Protein AF-A0A4Q2SWA5-F1 (afdb_monomer)

pLDDT: mean 74.61, std 14.85, range [36.47, 90.38]

Foldseek 3Di:
DDPDFDWDDWDDADPQQKIKTWGQAWDKDFPDADPVRHTDIDTDGGGQIFIAHNVRHTPADSDDPVNLVVLVVCVVVVPPCSPVPPHNVVNNVRNVVVVVVVVVVVVVVVVVPPPPPPPDDDDDDDD

Radius of gyration: 22.13 Å; Cα contacts (8 Å, |Δi|>4): 159; chains: 1; bounding box: 56×71×54 Å

Structure (mmCIF, N/CA/C/O backbone):
data_AF-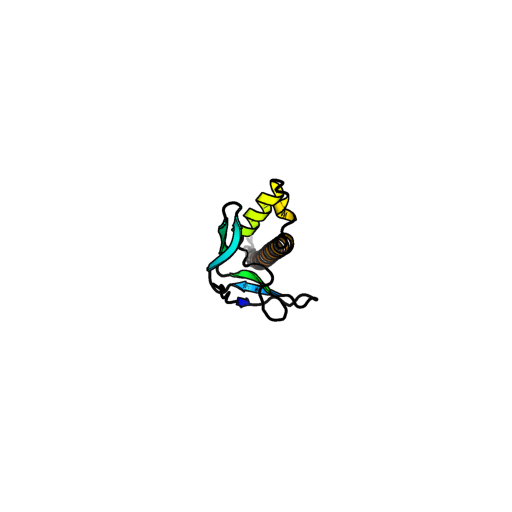A0A4Q2SWA5-F1
#
_entry.id   AF-A0A4Q2SWA5-F1
#
loop_
_atom_site.group_PDB
_atom_site.id
_atom_site.type_symbol
_atom_site.label_atom_id
_atom_site.label_alt_id
_atom_site.label_comp_id
_atom_site.label_asym_id
_atom_site.label_entity_id
_atom_site.label_seq_id
_atom_site.pdbx_PDB_ins_code
_atom_site.Cartn_x
_atom_site.Cartn_y
_atom_site.Cartn_z
_atom_site.occupancy
_atom_site.B_iso_or_equiv
_atom_site.auth_seq_id
_atom_site.auth_comp_id
_atom_site.auth_asym_id
_atom_site.auth_atom_id
_atom_site.pdbx_PDB_model_num
ATOM 1 N N . MET A 1 1 ? -2.893 18.370 6.334 1.00 36.47 1 MET A N 1
ATOM 2 C CA . MET A 1 1 ? -4.289 17.914 6.171 1.00 36.47 1 MET A CA 1
ATOM 3 C C . MET A 1 1 ? -4.256 16.402 6.310 1.00 36.47 1 MET A C 1
ATOM 5 O O . MET A 1 1 ? -3.586 15.766 5.511 1.00 36.47 1 MET A O 1
ATOM 9 N N . THR A 1 2 ? -4.825 15.846 7.378 1.00 42.06 2 THR A N 1
ATOM 10 C CA . THR A 1 2 ? -4.827 14.395 7.621 1.00 42.06 2 THR A CA 1
ATOM 11 C C . THR A 1 2 ? -5.941 13.789 6.778 1.00 42.06 2 THR A C 1
ATOM 13 O O . THR A 1 2 ? -7.111 14.035 7.061 1.00 42.06 2 THR A O 1
ATOM 16 N N . THR A 1 3 ? -5.599 13.078 5.703 1.00 50.50 3 THR A N 1
ATOM 17 C CA . THR A 1 3 ? -6.594 12.376 4.884 1.00 50.50 3 THR A CA 1
ATOM 18 C C . THR A 1 3 ? -7.201 11.263 5.732 1.00 50.50 3 THR A C 1
ATOM 20 O O . THR A 1 3 ? -6.525 10.296 6.071 1.00 50.50 3 THR A O 1
ATOM 23 N N . HIS A 1 4 ? -8.461 11.428 6.130 1.00 57.72 4 HIS A N 1
ATOM 24 C CA . HIS A 1 4 ? -9.193 10.419 6.883 1.00 57.72 4 HIS A CA 1
ATOM 25 C C . HIS A 1 4 ? -9.645 9.338 5.899 1.00 57.72 4 HIS A C 1
ATOM 27 O O . HIS A 1 4 ? -10.600 9.532 5.147 1.00 57.72 4 HIS A O 1
ATOM 33 N N . ILE A 1 5 ? -8.915 8.227 5.841 1.00 67.00 5 ILE A N 1
ATOM 34 C CA . ILE A 1 5 ? -9.293 7.098 4.996 1.00 67.00 5 ILE A CA 1
ATOM 35 C C . ILE A 1 5 ? -10.381 6.332 5.736 1.00 67.00 5 ILE A C 1
ATOM 37 O O . ILE A 1 5 ? -10.126 5.703 6.761 1.00 67.00 5 ILE A O 1
ATOM 41 N N . GLU A 1 6 ? -11.610 6.407 5.235 1.00 71.44 6 GLU A N 1
ATOM 42 C CA . GLU A 1 6 ? -12.666 5.516 5.701 1.00 71.44 6 GLU A CA 1
ATOM 43 C C . GLU A 1 6 ? -12.414 4.121 5.148 1.00 71.44 6 GLU A C 1
ATOM 45 O O . GLU A 1 6 ? -12.243 3.940 3.942 1.00 71.44 6 GLU A O 1
ATOM 50 N N . ILE A 1 7 ? -12.389 3.145 6.046 1.00 72.50 7 ILE A N 1
ATOM 51 C CA . ILE A 1 7 ? -12.069 1.760 5.740 1.00 72.50 7 ILE A CA 1
ATOM 52 C C . ILE A 1 7 ? -13.336 0.911 5.892 1.00 72.50 7 ILE A C 1
ATOM 54 O O . ILE A 1 7 ? -14.140 1.128 6.798 1.00 72.50 7 ILE A O 1
ATOM 58 N N . THR A 1 8 ? -13.544 -0.051 4.999 1.00 63.09 8 THR A N 1
ATOM 59 C CA . THR A 1 8 ? -14.639 -1.030 5.047 1.00 63.09 8 THR A CA 1
ATOM 60 C C . THR A 1 8 ? -14.094 -2.403 4.690 1.00 63.09 8 THR A C 1
ATOM 62 O O . THR A 1 8 ? -13.195 -2.489 3.868 1.00 63.09 8 THR A O 1
ATOM 65 N N . GLY A 1 9 ? -14.624 -3.463 5.309 1.00 59.09 9 GLY A N 1
ATOM 66 C CA . GLY A 1 9 ? -14.134 -4.828 5.110 1.00 59.09 9 GLY A CA 1
ATOM 67 C C . GLY A 1 9 ? -12.730 -5.033 5.688 1.00 59.09 9 GLY A C 1
ATOM 68 O O . GLY A 1 9 ? -11.858 -4.171 5.603 1.00 59.09 9 GLY A O 1
ATOM 69 N N . THR A 1 10 ? -12.496 -6.173 6.324 1.00 61.81 10 THR A N 1
ATOM 70 C CA . THR A 1 10 ? -11.168 -6.525 6.835 1.00 61.81 10 THR A CA 1
ATOM 71 C C . THR A 1 10 ? -10.904 -7.986 6.550 1.00 61.81 10 THR A C 1
ATOM 73 O O . THR A 1 10 ? -11.719 -8.831 6.924 1.00 61.81 10 THR A O 1
ATOM 76 N N . HIS A 1 11 ? -9.756 -8.280 5.946 1.00 73.19 11 HIS A N 1
ATOM 77 C CA . HIS A 1 11 ? -9.228 -9.639 5.941 1.00 73.19 11 HIS A CA 1
ATOM 78 C C . HIS A 1 11 ? -8.889 -10.067 7.372 1.00 73.19 11 HIS A C 1
ATOM 80 O O . HIS A 1 11 ? -8.736 -9.230 8.274 1.00 73.19 11 HIS A O 1
ATOM 86 N N . ALA A 1 12 ? -8.753 -11.379 7.574 1.00 75.44 12 ALA A N 1
ATOM 87 C CA . ALA A 1 12 ? -8.217 -11.909 8.819 1.00 75.44 12 ALA A CA 1
ATOM 88 C C . ALA A 1 12 ? -6.852 -11.257 9.124 1.00 75.44 12 ALA A C 1
ATOM 90 O O . ALA A 1 12 ? -6.063 -11.029 8.201 1.00 75.44 12 ALA A O 1
ATOM 91 N N . PRO A 1 13 ? -6.573 -10.915 10.394 1.00 84.94 13 PRO A N 1
ATOM 92 C CA . PRO A 1 13 ? -5.292 -10.334 10.760 1.00 84.94 13 PRO A CA 1
ATOM 93 C C . PRO A 1 13 ? -4.155 -11.337 10.539 1.00 84.94 13 PRO A C 1
ATOM 95 O O . PRO A 1 13 ? -4.308 -12.536 10.768 1.00 84.94 13 PRO A O 1
ATOM 98 N N . PHE A 1 14 ? -2.999 -10.824 10.130 1.00 86.38 14 PHE A N 1
ATOM 99 C CA . PHE A 1 14 ? -1.736 -11.551 10.115 1.00 86.38 14 PHE A CA 1
ATOM 100 C C . PHE A 1 14 ? -1.231 -11.788 11.548 1.00 86.38 14 PHE A C 1
ATOM 102 O O . PHE A 1 14 ? -1.672 -11.138 12.497 1.00 86.38 14 PHE A O 1
ATOM 109 N N . GLU A 1 15 ? -0.242 -12.672 11.710 1.00 87.19 15 GLU A N 1
ATOM 110 C CA . GLU A 1 15 ? 0.336 -13.023 13.021 1.00 87.19 15 GLU A CA 1
ATOM 111 C C . GLU A 1 15 ? 0.908 -11.818 13.788 1.00 87.19 15 GLU A C 1
ATOM 113 O O . GLU A 1 15 ? 0.914 -11.801 15.016 1.00 87.19 15 GLU A O 1
ATOM 118 N N . ASN A 1 16 ? 1.351 -10.778 13.075 1.00 86.50 16 ASN A N 1
ATOM 119 C CA . ASN A 1 16 ? 1.844 -9.528 13.662 1.00 86.50 16 ASN A CA 1
ATOM 120 C C . ASN A 1 16 ? 0.726 -8.529 14.030 1.00 86.50 16 ASN A C 1
ATOM 122 O O . ASN A 1 16 ? 1.017 -7.397 14.411 1.00 86.50 16 ASN A O 1
ATOM 126 N N . GLY A 1 17 ? -0.545 -8.918 13.892 1.00 87.12 17 GLY A N 1
ATOM 127 C CA . GLY A 1 17 ? -1.712 -8.087 14.182 1.00 87.12 17 GLY A CA 1
ATOM 128 C C . GLY A 1 17 ? -2.066 -7.071 13.095 1.00 87.12 17 GLY A C 1
ATOM 129 O O . GLY A 1 17 ? -3.087 -6.395 13.220 1.00 87.12 17 GLY A O 1
ATOM 130 N N . HIS A 1 18 ? -1.272 -6.957 12.025 1.00 89.81 18 HIS A N 1
ATOM 131 C CA . HIS A 1 18 ? -1.659 -6.161 10.863 1.00 89.81 18 HIS A CA 1
ATOM 132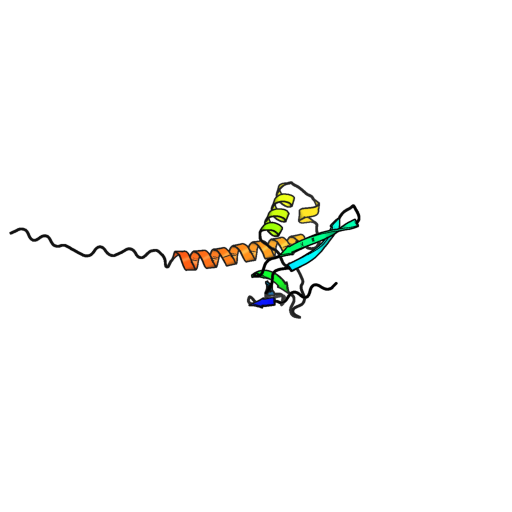 C C . HIS A 1 18 ? -2.815 -6.832 10.128 1.00 89.81 18 HIS A C 1
ATOM 134 O O . HIS A 1 18 ? -2.967 -8.050 10.163 1.00 89.81 18 HIS A O 1
ATOM 140 N N . ARG A 1 19 ? -3.609 -6.055 9.400 1.00 89.62 19 ARG A N 1
ATOM 141 C CA . ARG A 1 19 ? -4.662 -6.588 8.532 1.00 89.62 19 ARG A CA 1
ATOM 142 C C . ARG A 1 19 ? -4.808 -5.748 7.278 1.00 89.62 19 ARG A C 1
ATOM 144 O O . ARG A 1 19 ? -4.522 -4.550 7.284 1.00 89.62 19 ARG A O 1
ATOM 151 N N . ILE A 1 20 ? -5.277 -6.387 6.214 1.00 87.75 20 ILE A N 1
ATOM 152 C CA . ILE A 1 20 ? -5.675 -5.690 4.995 1.00 8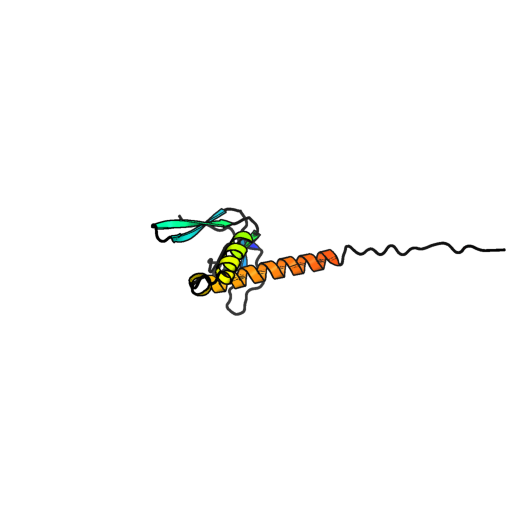7.75 20 ILE A CA 1
ATOM 153 C C . ILE A 1 20 ? -7.115 -5.241 5.157 1.00 87.75 20 ILE A C 1
ATOM 155 O O . ILE A 1 20 ? -7.977 -5.985 5.631 1.00 87.75 20 ILE A O 1
ATOM 159 N N . ALA A 1 21 ? -7.356 -4.009 4.754 1.00 89.56 21 ALA A N 1
ATOM 160 C CA . ALA A 1 21 ? -8.671 -3.422 4.694 1.00 89.56 21 ALA A CA 1
ATOM 161 C C . ALA A 1 21 ? -8.802 -2.619 3.394 1.00 89.56 21 ALA A C 1
ATOM 163 O O . ALA A 1 21 ? -7.798 -2.411 2.713 1.00 89.56 21 ALA A O 1
ATOM 164 N N . VAL A 1 22 ? -10.005 -2.179 3.021 1.00 88.50 22 VAL A N 1
ATOM 165 C CA . VAL A 1 22 ? -10.190 -1.433 1.765 1.00 88.50 22 VAL A CA 1
ATOM 166 C C . VAL A 1 22 ? -10.790 -0.054 1.987 1.00 88.50 22 VAL A C 1
ATOM 168 O O . VAL A 1 22 ? -11.554 0.168 2.928 1.00 88.50 22 VAL A O 1
ATOM 171 N N . THR A 1 23 ? -10.434 0.895 1.124 1.00 88.62 23 THR A N 1
ATOM 172 C CA . THR A 1 23 ? -11.006 2.242 1.141 1.00 88.62 23 THR A CA 1
ATOM 173 C C . THR A 1 23 ? -12.498 2.194 0.827 1.00 88.62 23 THR A C 1
ATOM 175 O O . THR A 1 23 ? -12.955 1.512 -0.086 1.00 88.62 23 THR A O 1
ATOM 178 N N . LYS A 1 24 ? -13.290 2.972 1.554 1.00 86.94 24 LYS A N 1
ATOM 179 C CA . LYS A 1 24 ? -14.725 3.106 1.295 1.00 86.94 24 LYS A CA 1
ATOM 180 C C . LYS A 1 24 ? -15.008 4.077 0.148 1.00 86.94 24 LYS A C 1
ATOM 182 O O . LYS A 1 24 ? -15.923 3.861 -0.645 1.00 86.94 24 LYS A O 1
ATOM 187 N N . HIS A 1 25 ? -14.200 5.127 0.022 1.00 86.12 25 HIS A N 1
ATOM 188 C CA . HIS A 1 25 ? -14.361 6.186 -0.974 1.00 86.12 25 HIS A CA 1
ATOM 189 C C . HIS A 1 25 ? -13.054 6.435 -1.733 1.00 86.12 25 HIS A C 1
ATOM 191 O O . HIS A 1 25 ? -11.968 6.196 -1.206 1.00 86.12 25 HIS A O 1
ATOM 197 N N . ALA A 1 26 ? -13.173 6.920 -2.969 1.00 87.00 26 ALA A N 1
ATOM 198 C CA . ALA A 1 26 ? -12.033 7.411 -3.735 1.00 87.00 26 ALA A CA 1
ATOM 199 C C . ALA A 1 26 ? -11.492 8.716 -3.131 1.00 87.00 26 ALA A C 1
ATOM 201 O O . ALA A 1 26 ? -12.231 9.467 -2.490 1.00 87.00 26 ALA A O 1
ATOM 202 N N . GLY A 1 27 ? -10.214 8.997 -3.355 1.00 88.12 27 GLY A N 1
ATOM 203 C CA . GLY A 1 27 ? -9.557 10.180 -2.820 1.00 88.12 27 GLY A CA 1
ATOM 204 C C . GLY A 1 27 ? -8.107 10.293 -3.263 1.00 88.12 27 GLY A C 1
ATOM 205 O O . GLY A 1 27 ? -7.660 9.620 -4.189 1.00 88.12 27 GLY A O 1
ATOM 206 N N . SER A 1 28 ? -7.366 11.170 -2.594 1.00 86.38 28 SER A N 1
ATOM 207 C CA . SER A 1 28 ? -5.942 11.347 -2.838 1.00 86.38 28 SER A CA 1
ATOM 208 C C . SER A 1 28 ? -5.169 11.562 -1.541 1.00 86.38 28 SER A C 1
ATOM 210 O O . SER A 1 28 ? -5.701 12.046 -0.534 1.00 86.38 28 SER A O 1
ATOM 212 N N . MET A 1 29 ? -3.901 11.156 -1.543 1.00 84.88 29 MET A N 1
ATOM 213 C CA . MET A 1 29 ? -2.989 11.353 -0.421 1.00 84.88 29 MET A CA 1
ATOM 214 C C . MET A 1 29 ? -1.618 11.812 -0.897 1.00 84.88 29 MET A C 1
ATOM 216 O O . MET A 1 29 ? -1.142 11.423 -1.962 1.00 84.88 29 MET A O 1
ATOM 220 N N . GLN A 1 30 ? -0.950 12.613 -0.072 1.00 83.25 30 GLN A N 1
ATOM 221 C CA . GLN A 1 30 ? 0.449 12.931 -0.300 1.00 83.25 30 GLN A CA 1
ATOM 222 C C . GLN A 1 30 ? 1.317 11.735 0.110 1.00 83.25 30 GLN A C 1
ATOM 224 O O . GLN A 1 30 ? 1.298 11.320 1.266 1.00 83.25 30 GLN A O 1
ATOM 229 N N . VAL A 1 31 ? 2.089 11.203 -0.836 1.00 77.62 31 VAL A N 1
ATOM 230 C CA . VAL A 1 31 ? 2.976 10.039 -0.640 1.00 77.62 31 VAL A CA 1
ATOM 231 C C . VAL A 1 31 ? 4.449 10.421 -0.549 1.00 77.62 31 VAL A C 1
ATOM 233 O O . VAL A 1 31 ? 5.300 9.589 -0.244 1.00 77.62 31 VAL A O 1
ATOM 236 N N . GLY A 1 32 ? 4.769 11.688 -0.806 1.00 76.31 32 GLY A N 1
ATOM 237 C CA . GLY A 1 32 ? 6.128 12.186 -0.710 1.00 76.31 32 GLY A CA 1
ATOM 238 C C . GLY A 1 32 ? 6.270 13.624 -1.176 1.00 76.31 32 GLY A C 1
ATOM 239 O O . GLY A 1 32 ? 5.294 14.364 -1.335 1.00 76.31 32 GLY A O 1
ATOM 240 N N . ILE A 1 33 ? 7.523 14.009 -1.379 1.00 79.25 33 ILE A N 1
ATOM 241 C CA . ILE A 1 33 ? 7.930 15.294 -1.935 1.00 79.25 33 ILE A CA 1
ATOM 242 C C . ILE A 1 33 ? 8.993 14.996 -2.995 1.00 79.25 33 ILE A C 1
ATOM 244 O O . ILE A 1 33 ? 9.867 14.152 -2.773 1.00 79.25 33 ILE A O 1
ATOM 248 N N . ASP A 1 34 ? 8.896 15.639 -4.156 1.00 79.50 34 ASP A N 1
ATOM 249 C CA . ASP A 1 34 ? 9.887 15.495 -5.220 1.00 79.50 34 ASP A CA 1
ATOM 250 C C . ASP A 1 34 ? 11.176 16.294 -4.927 1.00 79.50 34 ASP A C 1
ATOM 252 O O . ASP A 1 34 ? 11.335 16.945 -3.892 1.00 79.50 34 ASP A O 1
ATOM 256 N N . LYS A 1 35 ? 12.146 16.243 -5.848 1.00 77.44 35 LYS A N 1
ATOM 257 C CA . LYS A 1 35 ? 13.424 16.966 -5.693 1.00 77.44 35 LYS A CA 1
ATOM 258 C C . LYS A 1 35 ? 13.279 18.486 -5.843 1.00 77.44 35 LYS A C 1
ATOM 260 O O . LYS A 1 35 ? 14.229 19.212 -5.568 1.00 77.44 35 LYS A O 1
ATOM 265 N N . GLN A 1 36 ? 12.128 18.948 -6.311 1.00 86.56 36 GLN A N 1
ATOM 266 C CA . GLN A 1 36 ? 11.772 20.339 -6.545 1.00 86.56 36 GLN A CA 1
ATOM 267 C C . GLN A 1 36 ? 10.853 20.881 -5.439 1.00 86.56 36 GLN A C 1
ATOM 269 O O . GLN A 1 36 ? 10.365 22.000 -5.557 1.00 86.56 36 GLN A O 1
ATOM 274 N N . TYR A 1 37 ? 10.671 20.125 -4.350 1.00 82.94 37 TYR A N 1
ATOM 275 C CA . TYR A 1 37 ? 9.807 20.454 -3.217 1.00 82.94 37 TYR A CA 1
ATOM 276 C C . TYR A 1 37 ? 8.303 20.478 -3.530 1.00 82.94 37 TYR A C 1
ATOM 278 O O . TYR A 1 37 ? 7.522 21.011 -2.741 1.00 82.94 37 TYR A O 1
ATOM 286 N N . ASN A 1 38 ? 7.865 19.855 -4.627 1.00 83.56 38 ASN A N 1
ATOM 287 C CA . ASN A 1 38 ? 6.443 19.674 -4.905 1.00 83.56 38 ASN A CA 1
ATOM 288 C C . ASN A 1 38 ? 5.904 18.435 -4.188 1.00 83.56 38 ASN A C 1
ATOM 290 O O . ASN A 1 38 ? 6.578 17.407 -4.083 1.00 83.56 38 ASN A O 1
ATOM 294 N N . ALA A 1 39 ? 4.657 18.516 -3.723 1.00 82.38 39 ALA A N 1
ATOM 295 C CA . ALA A 1 39 ? 3.962 17.376 -3.144 1.00 82.38 39 ALA A CA 1
ATOM 296 C C . ALA A 1 39 ? 3.700 16.307 -4.215 1.00 82.38 39 ALA A C 1
ATOM 298 O O . ALA A 1 39 ? 3.087 16.584 -5.245 1.00 82.38 39 ALA A O 1
ATOM 299 N N . LEU A 1 40 ? 4.126 15.074 -3.945 1.00 79.25 40 LEU A N 1
ATOM 300 C CA . LEU A 1 40 ? 3.743 13.918 -4.748 1.00 79.25 40 LEU A CA 1
ATOM 301 C C . LEU A 1 40 ? 2.403 13.403 -4.234 1.00 79.25 40 LEU A C 1
ATOM 303 O O . LEU A 1 40 ? 2.316 12.929 -3.099 1.00 79.25 40 LEU A O 1
ATOM 307 N N . ILE A 1 41 ? 1.371 13.520 -5.065 1.00 83.06 41 ILE A N 1
ATOM 308 C CA . ILE A 1 41 ? 0.012 13.083 -4.754 1.00 83.06 41 ILE A CA 1
ATOM 309 C C . ILE A 1 41 ? -0.251 11.747 -5.445 1.00 83.06 41 ILE A C 1
ATOM 311 O O . ILE A 1 41 ? -0.043 11.619 -6.649 1.00 83.06 41 ILE A O 1
ATOM 315 N N . ALA A 1 42 ? -0.708 10.763 -4.676 1.00 80.00 42 ALA A N 1
ATOM 316 C CA . ALA A 1 42 ? -1.252 9.518 -5.194 1.00 80.00 42 ALA A CA 1
ATOM 317 C C . ALA A 1 42 ? -2.776 9.553 -5.092 1.00 80.00 42 ALA A C 1
ATOM 319 O O . ALA A 1 42 ? -3.327 9.880 -4.038 1.00 80.00 42 ALA A O 1
ATOM 320 N N . GLU A 1 43 ? -3.444 9.209 -6.185 1.00 85.00 43 GLU A N 1
ATOM 321 C CA . GLU A 1 43 ? -4.888 9.004 -6.216 1.00 85.00 43 GLU A CA 1
ATOM 322 C C . GLU A 1 43 ? -5.216 7.540 -5.921 1.00 85.00 43 GLU A C 1
ATOM 324 O O . GLU A 1 43 ? -4.439 6.635 -6.235 1.00 85.00 43 GLU A O 1
ATOM 329 N N . PHE A 1 44 ? -6.368 7.312 -5.301 1.00 87.25 44 PHE A N 1
ATOM 330 C CA . PHE A 1 44 ? -6.882 5.983 -5.008 1.00 87.25 44 PHE A CA 1
ATOM 331 C C . PHE A 1 44 ? -8.394 5.929 -5.214 1.00 87.25 44 PHE A C 1
ATOM 333 O O . PHE A 1 44 ? -9.106 6.928 -5.078 1.00 87.25 44 PHE A O 1
ATOM 340 N N . ARG A 1 45 ? -8.897 4.739 -5.535 1.00 88.19 45 ARG A N 1
ATOM 341 C CA . ARG A 1 45 ? -10.318 4.491 -5.794 1.00 88.19 45 ARG A CA 1
ATOM 342 C C . ARG A 1 45 ? -11.005 3.990 -4.527 1.00 88.19 45 ARG A C 1
ATOM 344 O O . ARG A 1 45 ? -10.360 3.738 -3.513 1.00 88.19 45 ARG A O 1
ATOM 351 N N . SER A 1 46 ? -12.329 3.868 -4.579 1.00 87.19 46 SER A N 1
ATOM 352 C CA . SER A 1 46 ? -13.059 3.038 -3.614 1.00 87.19 46 SER A CA 1
ATOM 353 C C . SER A 1 46 ? -12.661 1.573 -3.830 1.00 87.19 46 SER A C 1
ATOM 355 O O . SER A 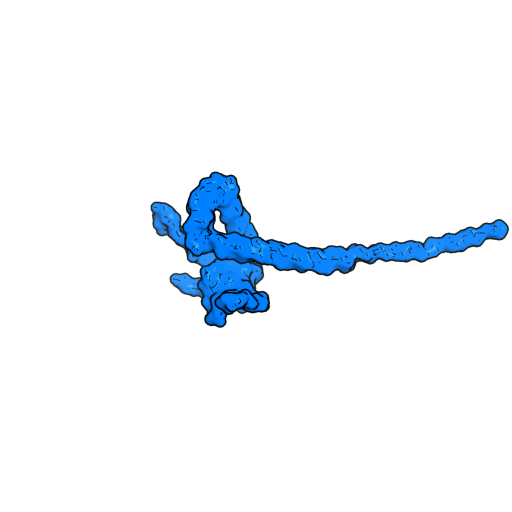1 46 ? -12.481 1.155 -4.973 1.00 87.19 46 SER A O 1
ATOM 357 N N . GLY A 1 47 ? -12.485 0.820 -2.748 1.00 86.19 47 GLY A N 1
ATOM 358 C CA . GLY A 1 47 ? -12.025 -0.568 -2.770 1.00 86.19 47 GLY A CA 1
ATOM 359 C C . GLY A 1 47 ? -10.505 -0.742 -2.821 1.00 86.19 47 GLY A C 1
ATOM 360 O O . GLY A 1 47 ? -10.034 -1.875 -2.806 1.00 86.19 47 GLY A O 1
ATOM 361 N N . SER A 1 48 ? -9.715 0.337 -2.855 1.00 87.75 48 SER A N 1
ATOM 362 C CA . SER A 1 48 ? -8.255 0.225 -2.866 1.00 87.75 48 SER A CA 1
ATOM 363 C C . SER A 1 48 ? -7.742 -0.376 -1.546 1.00 87.75 48 SER A C 1
ATOM 365 O O . SER A 1 48 ? -8.150 0.078 -0.473 1.00 87.75 48 SER A O 1
ATOM 367 N N . PRO A 1 49 ? -6.834 -1.365 -1.589 1.00 88.38 49 PRO A N 1
ATOM 368 C CA . PRO A 1 49 ? -6.275 -1.995 -0.400 1.00 88.38 49 PRO A CA 1
ATOM 369 C C . PRO A 1 49 ? -5.412 -1.030 0.421 1.00 88.38 49 PRO A C 1
ATOM 371 O O . PRO A 1 49 ? -4.643 -0.224 -0.111 1.00 88.38 49 PRO A O 1
ATOM 374 N N . VAL A 1 50 ? -5.516 -1.167 1.740 1.00 89.81 50 VAL A N 1
ATOM 375 C CA . VAL A 1 50 ? -4.766 -0.444 2.769 1.00 89.81 50 VAL A CA 1
ATOM 376 C C . VAL A 1 50 ? -4.277 -1.457 3.797 1.00 89.81 50 VAL A C 1
ATOM 378 O O . VAL A 1 50 ? -5.045 -2.300 4.263 1.00 89.81 50 VAL A O 1
ATOM 381 N N . LEU A 1 51 ? -3.006 -1.362 4.185 1.00 89.19 51 LEU A N 1
ATOM 382 C CA . LEU A 1 51 ? -2.482 -2.117 5.318 1.00 89.19 51 LEU A CA 1
ATOM 383 C C . LEU A 1 51 ? -2.661 -1.285 6.584 1.00 89.19 51 LEU A C 1
ATOM 385 O O . LEU A 1 51 ? -2.143 -0.167 6.663 1.00 89.19 51 LEU A O 1
ATOM 389 N N . VAL A 1 52 ? -3.348 -1.842 7.576 1.00 90.06 52 VAL A N 1
ATOM 390 C CA . VAL A 1 52 ? -3.501 -1.219 8.892 1.00 90.06 52 VAL A CA 1
ATOM 391 C C . VAL A 1 52 ? -2.902 -2.081 9.992 1.00 90.06 52 VAL A C 1
ATOM 393 O O . VAL A 1 52 ? -2.831 -3.305 9.867 1.00 90.06 52 VAL A O 1
ATOM 396 N N . ASP A 1 53 ? -2.469 -1.438 11.070 1.00 90.38 53 ASP A N 1
ATOM 397 C CA . ASP A 1 53 ? -1.996 -2.113 12.271 1.00 90.38 53 ASP A CA 1
ATOM 398 C C . ASP A 1 53 ? -3.159 -2.607 13.153 1.00 90.38 53 ASP A C 1
ATOM 400 O O . ASP A 1 53 ? -4.343 -2.453 12.829 1.00 90.38 53 ASP A O 1
ATOM 404 N N . ALA A 1 54 ? -2.819 -3.197 14.301 1.00 87.19 54 ALA A N 1
ATOM 405 C CA . ALA A 1 54 ? -3.797 -3.695 15.265 1.00 87.19 54 ALA A CA 1
ATOM 406 C C . ALA A 1 54 ? -4.688 -2.585 15.862 1.00 87.19 54 ALA A C 1
ATOM 408 O O . ALA A 1 54 ? -5.819 -2.859 16.267 1.00 87.19 54 ALA A O 1
ATOM 409 N N . ALA A 1 55 ? -4.205 -1.337 15.896 1.00 86.00 55 ALA A N 1
ATOM 410 C CA . ALA A 1 55 ? -4.967 -0.168 16.333 1.00 86.00 55 ALA A CA 1
ATOM 411 C C . ALA A 1 55 ? -5.850 0.416 15.212 1.00 86.00 55 ALA A C 1
ATOM 413 O O . ALA A 1 55 ? -6.626 1.339 15.457 1.00 86.00 55 ALA A O 1
ATOM 414 N N . GLY A 1 56 ? -5.771 -0.131 13.995 1.00 82.50 56 GLY A N 1
ATOM 415 C CA . GLY A 1 56 ? -6.480 0.368 12.821 1.00 82.50 56 GLY A CA 1
ATOM 416 C C . GLY A 1 56 ? -5.813 1.583 12.176 1.00 82.50 56 GLY A C 1
ATOM 417 O O . GLY A 1 56 ? -6.433 2.224 11.329 1.00 82.50 56 GLY A O 1
ATOM 418 N N . LEU A 1 57 ? -4.574 1.906 12.554 1.00 85.88 57 LEU A N 1
A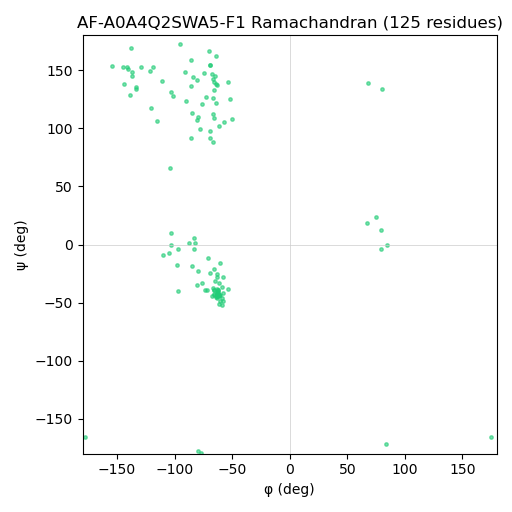TOM 419 C CA . LEU A 1 57 ? -3.809 2.978 11.932 1.00 85.88 57 LEU A CA 1
ATOM 420 C C . LEU A 1 57 ? -3.193 2.495 10.625 1.00 85.88 57 LEU A C 1
ATOM 422 O O . LEU A 1 57 ? -2.712 1.370 10.511 1.00 85.88 57 LEU A O 1
ATOM 426 N N . GLN A 1 58 ? -3.191 3.377 9.632 1.00 86.94 58 GLN A N 1
ATOM 427 C CA . GLN A 1 58 ? -2.590 3.122 8.332 1.00 86.94 58 GLN A CA 1
ATOM 428 C C . GLN A 1 58 ? -1.074 2.932 8.459 1.00 86.94 58 GLN A C 1
ATOM 430 O O . GLN A 1 58 ? -0.351 3.832 8.882 1.00 86.94 58 GLN A O 1
ATOM 435 N N . VAL A 1 59 ? -0.603 1.769 8.016 1.00 86.69 59 VAL A N 1
ATOM 436 C CA . VAL A 1 59 ? 0.819 1.421 7.910 1.00 86.69 59 VAL A CA 1
ATOM 437 C C . VAL A 1 59 ? 1.320 1.655 6.484 1.00 86.69 59 VAL A C 1
ATOM 439 O O . VAL A 1 59 ? 2.435 2.143 6.294 1.00 86.69 59 VAL A O 1
ATOM 442 N N . CYS A 1 60 ? 0.499 1.312 5.482 1.00 86.56 60 CYS A N 1
ATOM 443 C CA . CYS A 1 60 ? 0.828 1.419 4.059 1.00 86.56 60 CYS A CA 1
ATOM 444 C C . CYS A 1 60 ? -0.434 1.566 3.184 1.00 86.56 60 CYS A C 1
ATOM 446 O O . CYS A 1 60 ? -1.505 1.071 3.540 1.00 86.56 60 CYS A O 1
ATOM 448 N N . GLY A 1 61 ? -0.296 2.200 2.015 1.00 82.12 61 GLY A N 1
ATOM 449 C CA . GLY A 1 61 ? -1.386 2.441 1.060 1.00 82.12 61 GLY A CA 1
ATOM 450 C C . GLY A 1 61 ? -2.215 3.687 1.377 1.00 82.12 61 GLY A C 1
ATOM 451 O O . GLY A 1 61 ? -1.789 4.447 2.235 1.00 82.12 61 GLY A O 1
ATOM 452 N N . PRO A 1 62 ? -3.349 3.938 0.694 1.00 85.06 62 PRO A N 1
ATOM 453 C CA . PRO A 1 62 ? -4.010 3.066 -0.272 1.00 85.06 62 PRO A CA 1
ATOM 454 C C . PRO A 1 62 ? -3.204 2.884 -1.552 1.00 85.06 62 PRO A C 1
ATOM 456 O O . PRO A 1 62 ? -2.520 3.806 -1.992 1.00 85.06 62 PRO A O 1
ATOM 459 N N . ILE A 1 63 ? -3.289 1.699 -2.153 1.00 84.19 63 ILE A N 1
ATOM 460 C CA . ILE A 1 63 ? -2.628 1.409 -3.431 1.00 84.19 63 ILE A CA 1
ATOM 461 C C . ILE A 1 63 ? -3.670 1.013 -4.458 1.00 84.19 63 ILE A C 1
ATOM 463 O O . ILE A 1 63 ? -4.327 -0.008 -4.312 1.00 84.19 63 ILE A O 1
ATOM 467 N N . ASP A 1 64 ? -3.787 1.805 -5.518 1.00 81.62 64 ASP A N 1
ATOM 468 C CA . ASP A 1 64 ? -4.522 1.409 -6.717 1.00 81.62 64 ASP A CA 1
ATOM 469 C C . ASP A 1 64 ? -3.612 0.609 -7.671 1.00 81.62 64 ASP A C 1
ATOM 471 O O . ASP A 1 64 ? -2.381 0.721 -7.630 1.00 81.62 64 ASP A O 1
ATOM 475 N N . ILE A 1 65 ? -4.216 -0.172 -8.568 1.00 74.31 65 ILE A N 1
ATOM 476 C CA . ILE A 1 65 ? -3.545 -0.969 -9.604 1.00 74.31 65 ILE A CA 1
ATOM 477 C C . ILE A 1 65 ? -2.610 -0.098 -10.447 1.00 74.31 65 ILE A C 1
ATOM 479 O O . ILE A 1 65 ? -1.506 -0.526 -10.787 1.00 74.31 65 ILE A O 1
ATOM 483 N N . ASP A 1 66 ? -3.013 1.135 -10.756 1.00 78.12 66 ASP A N 1
ATOM 484 C CA . ASP A 1 66 ? -2.178 2.067 -11.515 1.00 78.12 66 ASP A CA 1
ATOM 485 C C . ASP A 1 66 ? -0.918 2.475 -10.729 1.00 78.12 66 ASP A C 1
ATOM 487 O O . ASP A 1 66 ? 0.182 2.507 -11.289 1.00 78.12 66 ASP A O 1
ATOM 491 N N . GLY A 1 67 ? -1.043 2.685 -9.413 1.00 77.81 67 GLY A N 1
ATOM 492 C CA . GLY A 1 67 ? 0.087 2.948 -8.518 1.00 77.81 67 GLY A CA 1
ATOM 493 C C . GLY A 1 67 ? 1.028 1.746 -8.394 1.00 77.81 67 GLY A C 1
ATOM 494 O O . GLY A 1 67 ? 2.247 1.894 -8.507 1.00 77.81 67 GLY A O 1
ATOM 495 N N . ALA A 1 68 ? 0.471 0.540 -8.254 1.00 80.88 68 ALA A N 1
ATOM 496 C CA . ALA A 1 68 ? 1.234 -0.707 -8.241 1.00 80.88 68 ALA A CA 1
ATOM 497 C C . ALA A 1 68 ? 1.986 -0.942 -9.562 1.00 80.88 68 ALA A C 1
ATOM 499 O O . ALA A 1 68 ? 3.171 -1.284 -9.558 1.00 80.88 68 ALA A O 1
ATOM 500 N N . ARG A 1 69 ? 1.329 -0.700 -10.703 1.00 81.00 69 ARG A N 1
ATOM 501 C CA . ARG A 1 69 ? 1.935 -0.790 -12.038 1.00 81.00 69 ARG A CA 1
ATOM 502 C C . ARG A 1 69 ? 3.061 0.227 -12.210 1.00 81.00 69 ARG A C 1
ATOM 504 O O . ARG A 1 69 ? 4.104 -0.116 -12.766 1.00 81.00 69 ARG A O 1
ATOM 511 N N . GLY A 1 70 ? 2.871 1.454 -11.726 1.00 81.56 70 GLY A N 1
ATOM 512 C CA . GLY A 1 70 ? 3.905 2.487 -11.707 1.00 81.56 70 GLY A CA 1
ATOM 513 C C . GLY A 1 70 ? 5.142 2.041 -10.928 1.00 81.56 70 GLY A C 1
ATOM 514 O O . GLY A 1 70 ? 6.252 2.098 -11.456 1.00 81.56 70 GLY A O 1
ATOM 515 N N . LEU A 1 71 ? 4.945 1.504 -9.719 1.00 78.88 71 LEU A N 1
ATOM 516 C CA . LEU A 1 71 ? 6.033 0.969 -8.901 1.00 78.88 71 LEU A CA 1
ATOM 517 C C . LEU A 1 71 ? 6.757 -0.192 -9.596 1.00 78.88 71 LEU A C 1
ATOM 519 O O . LEU A 1 71 ? 7.984 -0.174 -9.700 1.00 78.88 71 LEU A O 1
ATOM 523 N N . ALA A 1 72 ? 6.012 -1.166 -10.126 1.00 81.44 72 ALA A N 1
ATOM 524 C CA . ALA A 1 72 ? 6.576 -2.296 -10.860 1.00 81.44 72 ALA A CA 1
ATOM 525 C C . ALA A 1 72 ? 7.410 -1.834 -12.065 1.00 81.44 72 ALA A C 1
ATOM 527 O O . ALA A 1 72 ? 8.513 -2.330 -12.290 1.00 81.44 72 ALA A O 1
ATOM 528 N N . ARG A 1 73 ? 6.932 -0.828 -12.808 1.00 84.81 73 ARG A N 1
ATOM 529 C CA . ARG A 1 73 ? 7.669 -0.246 -13.935 1.00 84.81 73 ARG A CA 1
ATOM 530 C C . ARG A 1 73 ? 8.975 0.411 -13.495 1.00 84.81 73 ARG A C 1
ATOM 532 O O . ARG A 1 73 ? 9.982 0.222 -14.176 1.00 84.81 73 ARG A O 1
ATOM 539 N N . SER A 1 74 ? 8.985 1.144 -12.383 1.00 80.88 74 SER A N 1
ATOM 540 C CA . SER A 1 74 ? 10.212 1.740 -11.839 1.00 80.88 74 SER A CA 1
ATOM 541 C C . SER A 1 74 ? 11.229 0.668 -11.438 1.00 80.88 74 SER A C 1
ATOM 543 O O . SER A 1 74 ? 12.404 0.793 -11.778 1.00 80.88 74 SER A O 1
ATOM 545 N N . VAL A 1 75 ? 10.774 -0.424 -10.807 1.00 82.44 75 VAL A N 1
ATOM 546 C CA . VAL A 1 75 ? 11.633 -1.573 -10.468 1.00 82.44 75 VAL A CA 1
ATOM 547 C C . VAL A 1 75 ? 12.215 -2.216 -11.731 1.00 82.44 75 VAL A C 1
ATOM 549 O O . VAL A 1 75 ? 13.429 -2.370 -11.833 1.00 82.44 75 VAL A O 1
ATOM 552 N N . LEU A 1 76 ? 11.375 -2.534 -12.723 1.00 82.44 76 LEU A N 1
ATOM 553 C CA . LEU A 1 76 ? 11.803 -3.135 -13.996 1.00 82.44 76 LEU A CA 1
ATOM 554 C C . LEU A 1 76 ? 12.736 -2.227 -14.808 1.00 82.44 76 LEU A C 1
ATOM 556 O O . LEU A 1 76 ? 13.569 -2.719 -15.564 1.00 82.44 76 LEU A O 1
ATOM 560 N N . SER A 1 77 ? 12.619 -0.909 -14.645 1.00 87.75 77 SER A N 1
ATOM 561 C CA . SER A 1 77 ? 13.493 0.073 -15.301 1.00 87.75 77 SER A CA 1
ATOM 562 C C . SER A 1 77 ? 14.826 0.273 -14.569 1.00 87.75 77 SER A C 1
ATOM 564 O O . SER A 1 77 ? 15.634 1.096 -14.995 1.00 87.75 77 SER A O 1
ATOM 566 N N . GLY A 1 78 ? 15.065 -0.455 -13.474 1.00 79.75 78 GLY A N 1
ATOM 567 C CA . GLY A 1 78 ? 16.306 -0.387 -12.713 1.00 79.75 78 GLY A CA 1
ATOM 568 C C . GLY A 1 78 ? 16.447 0.863 -11.846 1.00 79.75 78 GLY A C 1
ATOM 569 O O . GLY A 1 78 ? 17.575 1.234 -11.532 1.00 79.75 78 GLY A O 1
ATOM 570 N N . ASP A 1 79 ? 15.349 1.526 -11.456 1.00 81.00 79 ASP A N 1
ATOM 571 C CA . ASP A 1 79 ? 15.426 2.641 -10.506 1.00 81.00 79 ASP A CA 1
ATOM 572 C C . ASP A 1 79 ? 15.875 2.114 -9.125 1.00 81.00 79 ASP A C 1
ATOM 574 O O . ASP A 1 79 ? 15.117 1.405 -8.455 1.00 81.00 79 ASP A O 1
ATOM 578 N N . PRO A 1 80 ? 17.082 2.467 -8.641 1.00 74.31 80 PRO A N 1
ATOM 579 C CA . PRO A 1 80 ? 17.601 1.956 -7.373 1.00 74.31 80 PRO A CA 1
ATOM 580 C C . PRO A 1 80 ? 16.784 2.427 -6.162 1.00 74.31 80 PRO A C 1
ATOM 5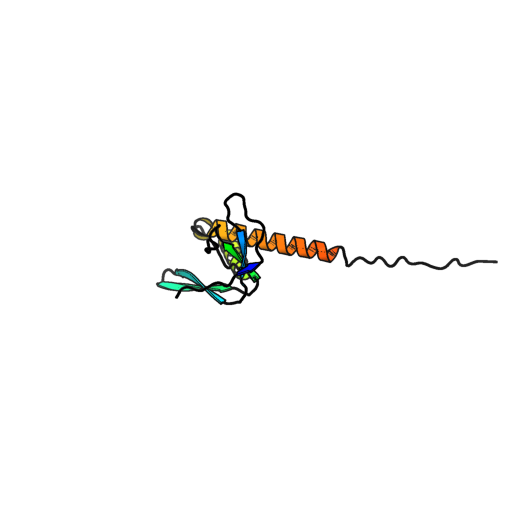82 O O . PRO A 1 80 ? 16.825 1.801 -5.100 1.00 74.31 80 PRO A O 1
ATOM 585 N N . ARG A 1 81 ? 16.024 3.523 -6.296 1.00 76.31 81 ARG A N 1
ATOM 586 C CA . ARG A 1 81 ? 15.121 4.011 -5.245 1.00 76.31 81 ARG A CA 1
ATOM 587 C C . ARG A 1 81 ? 13.814 3.246 -5.197 1.00 76.31 81 ARG A C 1
ATOM 589 O O . ARG A 1 81 ? 13.191 3.211 -4.138 1.00 76.31 81 ARG A O 1
ATOM 596 N N . ALA A 1 82 ? 13.432 2.603 -6.299 1.00 74.81 82 ALA A N 1
ATOM 597 C CA . ALA A 1 82 ? 12.190 1.861 -6.363 1.00 74.81 82 ALA A CA 1
ATOM 598 C C . ALA A 1 82 ? 12.156 0.758 -5.309 1.00 74.81 82 ALA A C 1
ATOM 600 O O . ALA A 1 82 ? 11.110 0.607 -4.713 1.00 74.81 82 ALA A O 1
ATOM 601 N N . ILE A 1 83 ? 13.275 0.080 -5.010 1.00 75.00 83 ILE A N 1
ATOM 602 C CA . ILE A 1 83 ? 13.366 -1.015 -4.017 1.00 75.00 83 ILE A CA 1
ATOM 603 C C . ILE A 1 83 ? 13.889 -0.607 -2.632 1.00 75.00 83 ILE A C 1
ATOM 605 O O . ILE A 1 83 ? 13.710 -1.349 -1.673 1.00 75.00 83 ILE A O 1
ATOM 609 N N . THR A 1 84 ? 14.540 0.552 -2.512 1.00 76.00 84 THR A N 1
ATOM 610 C CA . THR A 1 84 ? 15.153 1.009 -1.247 1.00 76.00 84 THR A CA 1
ATOM 611 C C . THR A 1 84 ? 14.273 1.979 -0.463 1.00 76.00 84 THR A C 1
ATOM 613 O O . THR A 1 84 ? 14.628 2.382 0.645 1.00 76.00 84 THR A O 1
ATOM 616 N N . GLY A 1 85 ? 13.118 2.359 -1.016 1.00 70.9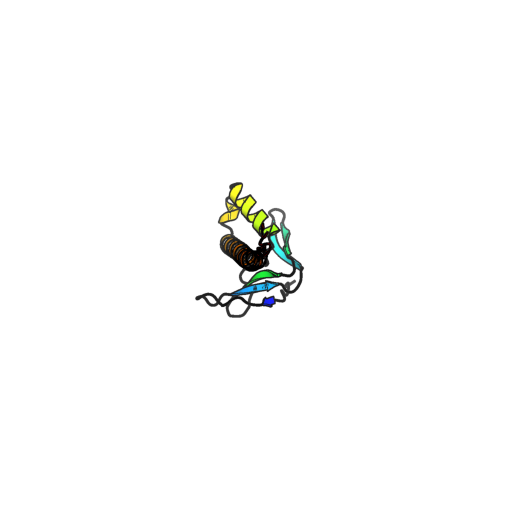4 85 GLY A N 1
ATOM 617 C CA . GLY A 1 85 ? 12.149 3.194 -0.324 1.00 70.94 85 GLY A CA 1
ATOM 618 C C . GLY A 1 85 ? 11.592 2.491 0.923 1.00 70.94 85 GLY A C 1
ATOM 619 O O . GLY A 1 85 ? 11.226 1.317 0.843 1.00 70.94 85 GLY A O 1
ATOM 620 N N . PRO A 1 86 ? 11.447 3.193 2.064 1.00 69.25 86 PRO A N 1
ATOM 621 C CA . PRO A 1 86 ? 10.987 2.601 3.328 1.00 69.25 86 PRO A CA 1
ATOM 622 C C . PRO A 1 86 ? 9.577 1.989 3.259 1.00 69.25 86 PRO A C 1
ATOM 624 O O . PRO A 1 86 ? 9.206 1.208 4.126 1.00 69.25 86 PRO A O 1
ATOM 627 N N . GLN A 1 87 ? 8.800 2.326 2.227 1.00 77.19 87 GLN A N 1
ATOM 628 C CA . GLN A 1 87 ? 7.437 1.839 2.006 1.00 77.19 87 GLN A CA 1
ATOM 629 C C . GLN A 1 87 ? 7.316 0.885 0.811 1.00 77.19 87 GLN A C 1
ATOM 631 O O . GLN A 1 87 ? 6.272 0.267 0.638 1.00 77.19 87 GLN A O 1
ATOM 636 N N . THR A 1 88 ? 8.360 0.719 -0.009 1.00 79.00 88 THR A N 1
ATOM 637 C CA . THR A 1 88 ? 8.257 -0.061 -1.250 1.00 79.00 88 THR A CA 1
ATOM 638 C C . THR A 1 88 ? 7.829 -1.495 -0.993 1.00 79.00 88 THR A C 1
ATOM 640 O O . THR A 1 88 ? 6.915 -1.986 -1.651 1.00 79.00 88 THR A O 1
ATOM 643 N N . THR A 1 89 ? 8.521 -2.192 -0.094 1.00 80.75 89 THR A N 1
ATOM 644 C CA . THR A 1 89 ? 8.318 -3.632 0.092 1.00 80.75 89 THR A CA 1
ATOM 645 C C . THR A 1 89 ? 6.900 -3.927 0.563 1.00 80.75 89 THR A C 1
ATOM 647 O O . THR A 1 89 ? 6.264 -4.849 0.059 1.00 80.75 89 THR A O 1
ATOM 650 N N . LEU A 1 90 ? 6.378 -3.098 1.473 1.00 83.00 90 LEU A N 1
ATOM 651 C CA . LEU A 1 90 ? 4.995 -3.188 1.935 1.00 83.00 90 LEU A CA 1
ATOM 652 C C . LEU A 1 90 ? 4.014 -2.869 0.808 1.00 83.00 90 LEU A C 1
ATOM 654 O O . LEU A 1 90 ? 3.050 -3.606 0.625 1.00 83.00 90 LEU A O 1
ATOM 658 N N . SER A 1 91 ? 4.295 -1.838 0.009 1.00 83.44 91 SER A N 1
ATOM 659 C CA . SER A 1 91 ? 3.467 -1.478 -1.139 1.00 83.44 91 SER A CA 1
ATOM 660 C C . SER A 1 91 ? 3.373 -2.599 -2.175 1.00 83.44 91 SER A C 1
ATOM 662 O O . SER A 1 91 ? 2.291 -2.894 -2.678 1.00 83.44 91 SER A O 1
ATOM 664 N N . LEU A 1 92 ? 4.498 -3.252 -2.476 1.00 80.88 92 LEU A N 1
ATOM 665 C CA . LEU A 1 92 ? 4.547 -4.371 -3.412 1.00 80.88 92 LEU A CA 1
ATOM 666 C C . LEU A 1 92 ? 3.807 -5.595 -2.860 1.00 80.88 92 LEU A C 1
ATOM 668 O O . LEU A 1 92 ? 3.031 -6.209 -3.587 1.00 80.88 92 LEU A O 1
ATOM 672 N N . ALA A 1 93 ? 4.018 -5.930 -1.584 1.00 84.31 93 ALA A N 1
ATOM 673 C CA . ALA A 1 93 ? 3.327 -7.040 -0.932 1.00 84.31 93 ALA A CA 1
ATOM 674 C C . ALA A 1 93 ? 1.805 -6.821 -0.902 1.00 84.31 93 ALA A C 1
ATOM 676 O O . ALA A 1 93 ? 1.049 -7.733 -1.227 1.00 84.31 93 ALA A O 1
ATOM 677 N N . LEU A 1 94 ? 1.362 -5.601 -0.582 1.00 84.69 94 LEU A N 1
ATOM 678 C CA . LEU A 1 94 ? -0.052 -5.225 -0.561 1.00 84.69 94 LEU A CA 1
ATOM 679 C C . LEU A 1 94 ? -0.684 -5.306 -1.957 1.00 84.69 94 LEU A C 1
ATOM 681 O O . LEU A 1 94 ? -1.767 -5.865 -2.110 1.00 84.69 94 LEU A O 1
ATOM 685 N N . ALA A 1 95 ? 0.007 -4.793 -2.979 1.00 84.75 95 ALA A N 1
ATOM 686 C CA . ALA A 1 95 ? -0.453 -4.872 -4.361 1.00 84.75 95 ALA A CA 1
ATOM 687 C C . ALA A 1 95 ? -0.555 -6.321 -4.857 1.00 84.75 95 ALA A C 1
ATOM 689 O O . ALA A 1 95 ? -1.550 -6.688 -5.477 1.00 84.75 95 ALA A O 1
ATOM 690 N N . LEU 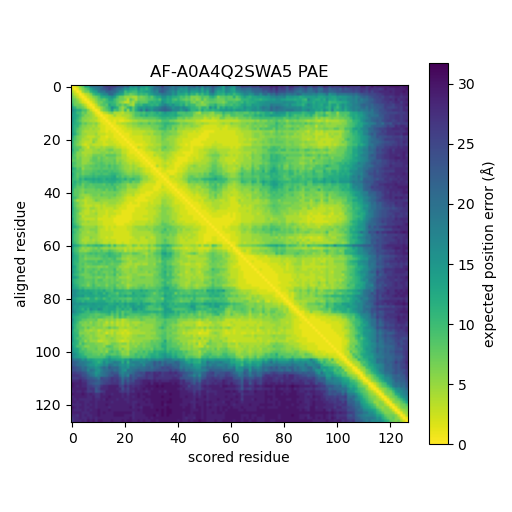A 1 96 ? 0.454 -7.149 -4.570 1.00 84.12 96 LEU A N 1
ATOM 691 C CA . LEU A 1 96 ? 0.459 -8.556 -4.964 1.00 84.12 96 LEU A CA 1
ATOM 692 C C . LEU A 1 96 ? -0.676 -9.327 -4.287 1.00 84.12 96 LEU A C 1
ATOM 694 O O . LEU A 1 96 ? -1.376 -10.077 -4.959 1.00 84.12 96 LEU A O 1
ATOM 698 N N . PHE A 1 97 ? -0.888 -9.110 -2.986 1.00 83.44 97 PHE A N 1
ATOM 699 C CA . PHE A 1 97 ? -1.987 -9.737 -2.258 1.00 83.44 97 PHE A CA 1
ATOM 700 C C . PHE A 1 97 ? -3.339 -9.371 -2.872 1.00 83.44 97 PHE A C 1
ATOM 702 O O . PHE A 1 97 ? -4.154 -10.248 -3.122 1.00 83.44 97 PHE A O 1
ATOM 709 N N . HIS A 1 98 ? -3.558 -8.090 -3.179 1.00 81.88 98 HIS A N 1
ATOM 710 C CA . HIS A 1 98 ? -4.804 -7.642 -3.793 1.00 81.88 98 HIS A CA 1
ATOM 711 C C . HIS A 1 98 ? -5.047 -8.262 -5.176 1.00 81.88 98 HIS A C 1
ATOM 713 O O . HIS A 1 98 ? -6.174 -8.641 -5.489 1.00 81.88 98 HIS A O 1
ATOM 719 N N . VAL A 1 99 ? -4.000 -8.412 -5.996 1.00 81.62 99 VAL A N 1
ATOM 720 C CA . VAL A 1 99 ? -4.104 -9.116 -7.283 1.00 81.62 99 VAL A CA 1
ATOM 721 C C . VAL A 1 99 ? -4.475 -10.582 -7.073 1.00 81.62 99 VAL A C 1
ATOM 723 O O . VAL A 1 99 ? -5.372 -11.064 -7.754 1.00 81.62 99 VAL A O 1
ATOM 726 N N . LEU A 1 100 ? -3.828 -11.278 -6.135 1.00 81.00 100 LEU A N 1
ATOM 727 C CA . LEU A 1 100 ? -4.137 -12.680 -5.835 1.00 81.00 100 LEU A CA 1
ATOM 728 C C . LEU A 1 100 ? -5.579 -12.853 -5.349 1.00 81.00 100 LEU A C 1
ATOM 730 O O . LEU A 1 100 ? -6.275 -13.721 -5.854 1.00 81.00 100 LEU A O 1
ATOM 734 N N . ASP A 1 101 ? -6.043 -11.989 -4.450 1.00 77.31 101 ASP A N 1
ATOM 735 C CA . ASP A 1 101 ? -7.415 -12.007 -3.932 1.00 77.31 101 ASP A CA 1
ATOM 736 C C . ASP A 1 101 ? -8.447 -11.740 -5.045 1.00 77.31 101 ASP A C 1
ATOM 738 O O . ASP A 1 101 ? -9.481 -12.398 -5.136 1.00 77.31 101 ASP A O 1
ATOM 742 N N . THR A 1 102 ? -8.124 -10.831 -5.974 1.00 74.88 102 THR A N 1
ATOM 743 C CA . THR A 1 102 ? -8.967 -10.558 -7.151 1.00 74.88 102 THR A CA 1
ATOM 744 C C . THR A 1 102 ? -9.018 -11.751 -8.111 1.00 74.88 102 THR A C 1
ATOM 746 O O . THR A 1 102 ? -10.061 -12.015 -8.707 1.00 74.88 102 THR A O 1
ATOM 749 N N . LEU A 1 103 ? -7.901 -12.466 -8.283 1.00 74.88 103 LEU A N 1
ATOM 750 C CA . LEU A 1 103 ? -7.826 -13.658 -9.131 1.00 74.88 103 LEU A CA 1
ATOM 751 C C . LEU A 1 103 ? -8.552 -14.855 -8.503 1.00 74.88 103 LEU A C 1
ATOM 753 O O . LEU A 1 103 ? -9.264 -15.550 -9.219 1.00 74.88 103 LEU A O 1
ATOM 757 N N . ASP A 1 104 ? -8.452 -15.050 -7.188 1.00 71.19 104 ASP A N 1
ATOM 758 C CA . ASP A 1 104 ? -9.165 -16.115 -6.464 1.00 71.19 104 ASP A CA 1
ATOM 759 C C . ASP A 1 104 ? -10.695 -15.929 -6.577 1.00 71.19 104 ASP A C 1
ATOM 761 O O . ASP A 1 104 ? -11.451 -16.864 -6.849 1.00 71.19 104 ASP A O 1
ATOM 765 N N . PHE A 1 105 ? -11.164 -14.676 -6.516 1.00 57.88 105 PHE A N 1
ATOM 766 C CA . PHE A 1 105 ? -12.558 -14.330 -6.824 1.00 57.88 105 PHE A CA 1
ATOM 767 C C . PHE A 1 105 ? -12.953 -14.576 -8.290 1.00 57.88 105 PHE A C 1
ATOM 769 O O . PHE A 1 105 ? -14.122 -14.859 -8.573 1.00 57.88 105 PHE A O 1
ATOM 776 N N . ALA A 1 106 ? -12.021 -14.441 -9.236 1.00 58.09 106 ALA A N 1
ATOM 777 C CA . ALA A 1 106 ? -12.284 -14.705 -10.649 1.00 58.09 106 ALA A CA 1
ATOM 778 C C . ALA A 1 106 ? -12.406 -16.211 -10.929 1.00 58.09 106 ALA A C 1
ATOM 780 O O . ALA A 1 106 ? -13.310 -16.607 -11.662 1.00 58.09 106 ALA A O 1
ATOM 781 N N . ASP A 1 107 ? -11.579 -17.044 -10.292 1.00 52.25 107 ASP A N 1
ATOM 782 C CA . ASP A 1 107 ? -11.657 -18.505 -10.406 1.00 52.25 107 ASP A CA 1
ATOM 783 C C . ASP A 1 107 ? -12.963 -19.052 -9.804 1.00 52.25 107 ASP A C 1
ATOM 785 O O . ASP A 1 107 ? -13.617 -19.902 -10.414 1.00 52.25 107 ASP A O 1
ATOM 789 N N . ALA A 1 108 ? -13.429 -18.500 -8.677 1.00 50.69 108 ALA A N 1
ATOM 790 C CA . ALA A 1 108 ? -14.729 -18.856 -8.098 1.00 50.69 108 ALA A CA 1
ATOM 791 C C . ALA A 1 108 ? -15.920 -18.543 -9.031 1.00 50.69 108 ALA A C 1
ATOM 793 O O . ALA A 1 108 ? -16.906 -19.280 -9.045 1.00 50.69 108 ALA A O 1
ATOM 794 N N . ASN A 1 109 ? -15.823 -17.480 -9.838 1.00 44.56 109 ASN A N 1
ATOM 795 C CA . ASN A 1 109 ? -16.833 -17.119 -10.841 1.00 44.56 109 ASN A CA 1
ATOM 796 C C . ASN A 1 109 ? -16.658 -17.850 -12.182 1.00 44.56 109 ASN A C 1
ATOM 798 O O . ASN A 1 109 ? -17.591 -17.888 -12.980 1.00 44.56 109 ASN A O 1
ATOM 802 N N . PHE A 1 110 ? -15.483 -18.416 -12.460 1.00 43.22 110 PHE A N 1
ATOM 803 C CA . PHE A 1 110 ? -15.240 -19.182 -13.682 1.00 43.22 110 PHE A CA 1
ATOM 804 C C . PHE A 1 110 ? -15.869 -20.583 -13.611 1.00 43.22 110 PHE A C 1
ATOM 806 O O . PHE A 1 110 ? -16.370 -21.088 -14.613 1.00 43.22 110 PHE A O 1
ATOM 813 N N . VAL A 1 111 ? -15.919 -21.196 -12.422 1.00 47.59 111 VAL A N 1
ATOM 814 C CA . VAL A 1 111 ? -16.495 -22.542 -12.225 1.00 47.59 111 VAL A CA 1
ATOM 815 C C . VAL A 1 111 ? -18.022 -22.573 -12.407 1.00 47.59 111 VAL A C 1
ATOM 817 O O . VAL A 1 111 ? -18.566 -23.608 -12.777 1.00 47.59 111 VAL A O 1
ATOM 820 N N . THR A 1 112 ? -18.728 -21.455 -12.223 1.00 51.56 112 THR A N 1
ATOM 821 C CA . THR A 1 112 ? -20.197 -21.384 -12.364 1.00 51.56 112 THR A CA 1
ATOM 822 C C . THR A 1 112 ? -20.686 -21.100 -13.790 1.00 51.56 112 THR A C 1
ATOM 824 O O . THR A 1 112 ? -21.890 -20.996 -13.997 1.00 51.56 112 THR A O 1
ATOM 827 N N . GLY A 1 113 ? -19.786 -20.976 -14.775 1.00 41.50 113 GLY A N 1
ATOM 828 C CA . GLY A 1 113 ? -20.128 -20.651 -16.169 1.00 41.50 113 GLY A CA 1
ATOM 829 C C . GLY A 1 113 ? -20.101 -21.821 -17.159 1.00 41.50 113 GLY A C 1
ATOM 830 O O . GLY A 1 113 ? -20.368 -21.607 -18.339 1.00 41.50 113 GLY A O 1
ATOM 831 N N . CYS A 1 114 ? -19.768 -23.036 -16.716 1.00 40.31 114 CYS A N 1
ATOM 832 C CA . CYS A 1 114 ? -19.744 -24.229 -17.567 1.00 40.31 114 CYS A CA 1
ATOM 833 C C . CYS A 1 114 ? -20.961 -25.119 -17.290 1.00 40.31 114 CYS A C 1
ATOM 835 O O . CYS A 1 114 ? -20.816 -26.249 -16.822 1.00 40.31 114 CYS A O 1
ATOM 837 N N . ASP A 1 115 ? -22.152 -24.608 -17.604 1.00 44.72 115 ASP A N 1
ATOM 838 C CA . ASP A 1 115 ? -23.303 -25.461 -17.891 1.00 44.72 115 ASP A CA 1
ATOM 839 C C . ASP A 1 115 ? -23.018 -26.155 -19.229 1.00 44.72 115 ASP A C 1
ATOM 841 O O . ASP A 1 115 ? -23.260 -25.619 -20.311 1.00 44.72 115 ASP A O 1
ATOM 845 N N . TRP A 1 116 ? -22.418 -27.343 -19.165 1.00 51.03 116 TRP A N 1
ATOM 846 C CA . TRP A 1 116 ? -22.506 -28.280 -20.274 1.00 51.03 116 TRP A CA 1
ATOM 847 C C . TRP A 1 116 ? -23.959 -28.741 -20.298 1.00 51.03 116 TRP A C 1
ATOM 849 O O . TRP A 1 116 ? -24.342 -29.584 -19.492 1.00 51.03 116 TRP A O 1
ATOM 859 N N . GLU A 1 117 ? -24.776 -28.137 -21.162 1.00 49.31 117 GLU A N 1
ATOM 860 C CA . GLU A 1 117 ? -26.078 -28.692 -21.523 1.00 49.31 117 GLU A CA 1
ATOM 861 C C . GLU A 1 117 ? -25.855 -30.160 -21.910 1.00 49.31 117 GLU A C 1
ATOM 863 O O . GLU A 1 117 ? -25.230 -30.467 -22.931 1.00 49.31 117 GLU A O 1
ATOM 868 N N . GLU A 1 118 ? -26.303 -31.073 -21.045 1.00 49.75 118 GLU A N 1
ATOM 869 C CA . GLU A 1 118 ? -26.487 -32.473 -21.391 1.00 49.75 118 GLU A CA 1
ATOM 870 C C . GLU A 1 118 ? -27.443 -32.494 -22.583 1.00 49.75 118 GLU A C 1
ATOM 872 O O . GLU A 1 118 ? -28.633 -32.211 -22.458 1.00 49.75 118 GLU A O 1
ATOM 877 N N . ALA A 1 119 ? -26.895 -32.760 -23.767 1.00 45.16 119 ALA A N 1
ATOM 878 C CA . ALA A 1 119 ? -27.684 -33.070 -24.941 1.00 45.16 119 ALA A CA 1
ATOM 879 C C . ALA A 1 119 ? -28.384 -34.415 -24.693 1.00 45.16 119 ALA A C 1
ATOM 881 O O . ALA A 1 119 ? -27.834 -35.478 -24.987 1.00 45.16 119 ALA A O 1
ATOM 882 N N . GLU A 1 120 ? -29.569 -34.362 -24.091 1.00 52.12 120 GLU A N 1
ATOM 883 C CA . GLU A 1 120 ? -30.550 -35.434 -24.183 1.00 52.12 120 GLU A CA 1
ATOM 884 C C . GLU A 1 120 ? -31.213 -35.427 -25.572 1.00 52.12 120 GLU A C 1
ATOM 886 O O . GLU A 1 120 ? -31.434 -34.373 -26.167 1.00 52.12 120 GLU A O 1
ATOM 891 N N . GLU A 1 121 ? -31.558 -36.643 -26.012 1.00 50.06 121 GLU A N 1
ATOM 892 C CA . GLU A 1 121 ? -32.455 -37.010 -27.123 1.00 50.06 121 GLU A CA 1
ATOM 893 C C . GLU A 1 121 ? -31.873 -36.946 -28.561 1.00 50.06 121 GLU A C 1
ATOM 895 O O . GLU A 1 121 ? -31.170 -36.024 -28.949 1.00 50.06 121 GLU A O 1
ATOM 900 N N . GLU A 1 122 ? -32.062 -37.937 -29.443 1.00 46.03 122 GLU A N 1
ATOM 901 C CA . GLU A 1 122 ? -33.177 -38.883 -29.584 1.00 46.03 122 GLU A CA 1
ATOM 902 C C . GLU A 1 122 ? -32.725 -40.293 -30.025 1.00 46.03 122 GLU A C 1
ATOM 904 O O . GLU A 1 122 ? -31.933 -40.470 -30.957 1.00 46.03 122 GLU A O 1
ATOM 909 N N . ASP A 1 123 ? -33.333 -41.307 -29.404 1.00 52.84 123 ASP A N 1
ATOM 910 C CA . ASP A 1 123 ? -33.457 -42.671 -29.922 1.00 52.84 123 ASP A CA 1
ATOM 911 C C . ASP A 1 123 ? -34.246 -42.652 -31.245 1.00 52.84 123 ASP A C 1
ATOM 913 O O . ASP A 1 123 ? -35.478 -42.592 -31.261 1.00 52.84 123 ASP A O 1
ATOM 917 N N . VAL A 1 124 ? -33.557 -42.749 -32.385 1.00 52.41 124 VAL A N 1
ATOM 918 C CA . VAL A 1 124 ? -34.232 -42.957 -33.674 1.00 52.41 124 VAL A CA 1
ATOM 919 C C . VAL A 1 124 ? -34.456 -44.450 -33.893 1.00 52.41 124 VAL A C 1
ATOM 921 O O . VAL A 1 124 ? -33.626 -45.160 -34.469 1.00 52.41 124 VAL A O 1
ATOM 924 N N . SER A 1 125 ? -35.627 -44.921 -33.460 1.00 54.38 125 SER A N 1
ATOM 925 C CA . SER A 1 125 ? -36.174 -46.226 -33.831 1.00 54.38 125 SER A CA 1
ATOM 926 C C . SER A 1 125 ? -36.169 -46.400 -35.356 1.00 54.38 125 SER A C 1
ATOM 928 O O . SER A 1 125 ? -36.761 -45.587 -36.066 1.00 54.38 125 SER A O 1
ATOM 930 N N . HIS A 1 126 ? -35.565 -47.472 -35.865 1.00 49.97 126 HIS A N 1
ATOM 931 C CA . HIS A 1 126 ? -35.811 -47.945 -37.228 1.00 49.97 126 HIS A CA 1
ATOM 932 C C . HIS A 1 126 ? -36.471 -49.321 -37.151 1.00 49.97 126 HIS A C 1
ATOM 934 O O . HIS A 1 126 ? -35.831 -50.308 -36.782 1.00 49.97 126 HIS A O 1
ATOM 940 N N . GLY A 1 127 ? -37.772 -49.336 -37.450 1.00 40.72 127 GLY A N 1
ATOM 941 C CA . GLY A 1 127 ? -38.481 -50.519 -37.937 1.00 40.72 127 GLY A CA 1
ATOM 942 C C . GLY A 1 127 ? -38.275 -50.723 -39.432 1.00 40.72 127 GLY A C 1
ATOM 943 O O . GLY A 1 127 ? -37.704 -49.821 -40.087 1.00 40.72 127 GLY A O 1
#

Nearest PDB structures (foldseek):
  7sko-assembly2_B  TM=3.231E-01  e=1.979E+00  synthetic construct
  6qcv-assembly1_B  TM=4.042E-01  e=4.674E+00  Influenza B virus (B/Memphis/13/2003)

Sequence (127 aa):
MTTHIEITGTHAPFENGHRIAVTKHAGSMQVGIDKQYNALIAEFRSGSPVLVDAAGLQVCGPIDIDGARGLARSVLSGDPRAITGPQTTLSLALALFHVLDTLDFADANFVTGCDWEEAEEEDVSHG

Secondary structure (DSSP, 8-state):
------EEEEPPPPTTS-EEEEESS-EEEEEEE-TTS-EEEEEE-TT-EEEE-TTS-EEE----HHHHHHHHHHHHTT-HHHHHSTTHHHHHHHHHHHHHHHHHHHHHHHGGG--------------

Solvent-accessible surface area (backbone atoms only — not comparable to full-atom values): 7648 Å² total; per-residue (Å²): 132,84,76,80,79,53,70,46,73,69,54,79,61,47,98,87,41,31,27,46,30,19,28,62,55,58,51,67,45,78,79,50,62,50,98,83,73,45,77,37,74,43,69,33,46,53,62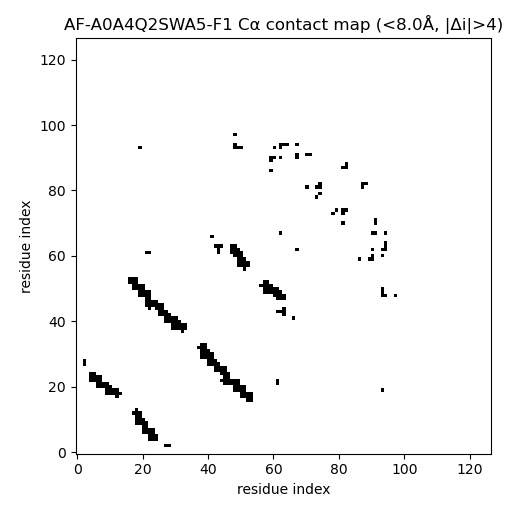,19,45,27,38,20,39,75,88,65,48,80,75,41,68,66,47,25,72,68,56,47,50,50,50,51,48,36,45,76,70,64,41,74,61,46,73,67,39,98,56,33,65,59,50,51,52,53,45,51,49,52,52,51,55,54,48,55,56,46,54,66,56,54,70,75,69,69,79,74,76,78,84,73,87,77,88,79,84,80,132

Organism: NCBI:txid2509717

Mean predicted aligned error: 11.8 Å